Protein AF-Q4RCL3-F1 (afdb_monomer)

pLDDT: mean 93.89, std 3.21, range [79.0, 97.88]

Sequence (50 aa):
SKKLSVPASVVSRIMGRGGCNITAIQDVTGAHIDVDKQKDKNGERMITIR

Foldseek 3Di:
DDK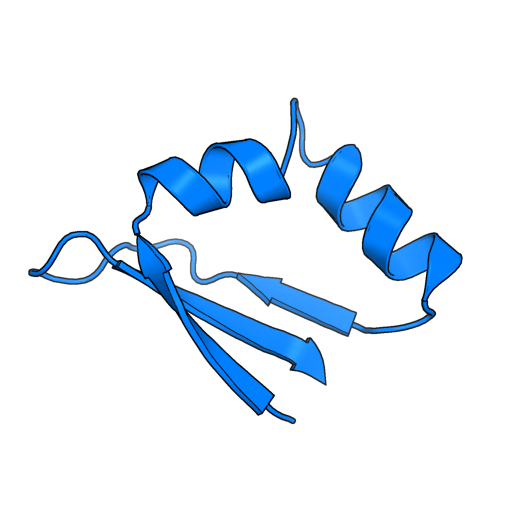DKDAPVVVCVCQDDVRPNVVVVCVVVVWDKDWDPDADPVRIIMIDID

Nearest PDB structures (foldseek):
  2p2r-assembly1_A  TM=9.304E-01  e=4.706E-04  Homo sapiens
  1wvn-assembly1_A  TM=8.988E-01  e=4.706E-04  Homo sapiens
  1zzi-assembly2_B  TM=9.171E-01  e=8.468E-04  Homo sapiens
  6y2c-assembly1_A  TM=8.518E-01  e=1.030E-03  Homo sapiens
  1khm-assembly1_A  TM=8.721E-01  e=1.253E-03  Homo sapiens

Structure (mmCIF, N/CA/C/O backbone):
data_AF-Q4RCL3-F1
#
_entry.id   AF-Q4RCL3-F1
#
loop_
_atom_site.group_PDB
_atom_site.id
_atom_site.type_symbol
_atom_site.label_atom_id
_atom_site.label_alt_id
_atom_site.label_comp_id
_atom_site.label_asym_id
_atom_site.label_entity_id
_atom_site.label_seq_id
_atom_site.pdbx_PDB_ins_code
_atom_site.Cartn_x
_atom_site.Cartn_y
_atom_site.Cartn_z
_atom_site.occupancy
_atom_site.B_iso_or_equiv
_atom_site.auth_seq_id
_atom_site.auth_comp_id
_atom_site.auth_asym_id
_ato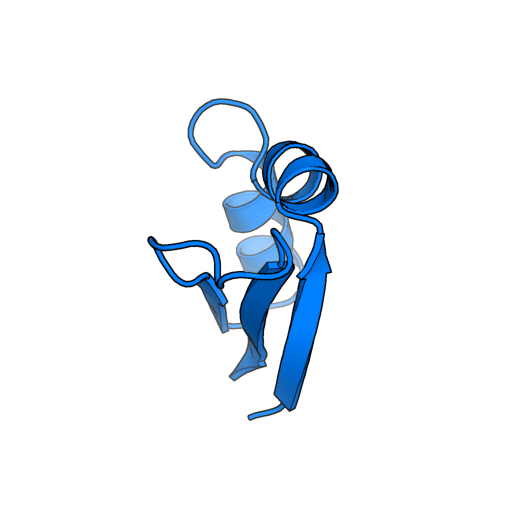m_site.auth_atom_id
_atom_site.pdbx_PDB_model_num
ATOM 1 N N . SER A 1 1 ? 6.342 -1.332 14.629 1.00 79.00 1 SER A N 1
ATOM 2 C CA . SER A 1 1 ? 6.178 -1.263 13.166 1.00 79.00 1 SER A CA 1
ATOM 3 C C . SER A 1 1 ? 6.867 -2.445 12.496 1.00 79.00 1 SER A C 1
ATOM 5 O O . SER A 1 1 ? 7.956 -2.835 12.907 1.00 79.00 1 SER A O 1
ATOM 7 N N . LYS A 1 2 ? 6.225 -3.043 11.489 1.00 94.44 2 LYS A N 1
ATOM 8 C CA . LYS A 1 2 ? 6.774 -4.119 10.646 1.00 94.44 2 LYS A CA 1
ATOM 9 C C . LYS A 1 2 ? 6.971 -3.607 9.222 1.00 94.44 2 LYS A C 1
ATOM 11 O O . LYS A 1 2 ? 6.151 -2.829 8.744 1.00 94.44 2 LYS A O 1
ATOM 16 N N . LYS A 1 3 ? 8.045 -4.043 8.560 1.00 94.19 3 LYS A N 1
ATOM 17 C CA . LYS A 1 3 ? 8.361 -3.692 7.170 1.00 94.19 3 LYS A CA 1
ATOM 18 C C . LYS A 1 3 ? 8.306 -4.931 6.287 1.00 94.19 3 LYS A C 1
ATOM 20 O O . LYS A 1 3 ? 8.758 -5.994 6.703 1.00 94.19 3 LYS A O 1
ATOM 25 N N . LEU A 1 4 ? 7.753 -4.777 5.092 1.00 94.00 4 LEU A N 1
ATOM 26 C CA . LEU A 1 4 ? 7.579 -5.834 4.103 1.00 94.00 4 LEU A CA 1
ATOM 27 C C . LEU A 1 4 ? 8.035 -5.302 2.746 1.00 94.00 4 LEU A C 1
ATOM 29 O O . LEU A 1 4 ? 7.524 -4.278 2.296 1.00 94.00 4 LEU A O 1
ATOM 33 N N . SER A 1 5 ? 8.969 -5.996 2.097 1.00 95.00 5 SER A N 1
ATOM 34 C CA . SER A 1 5 ? 9.298 -5.731 0.696 1.00 95.00 5 SER A CA 1
ATOM 35 C C . SER A 1 5 ? 8.412 -6.600 -0.182 1.00 95.00 5 SER A C 1
ATOM 37 O O . SER A 1 5 ? 8.310 -7.807 0.045 1.00 95.00 5 SER A O 1
ATOM 39 N N . VAL A 1 6 ? 7.722 -5.988 -1.139 1.00 94.19 6 VAL A N 1
ATOM 40 C CA . VAL A 1 6 ? 6.833 -6.698 -2.061 1.00 94.19 6 VAL A CA 1
ATOM 41 C C . VAL A 1 6 ? 7.005 -6.177 -3.485 1.00 94.19 6 VAL A C 1
ATOM 43 O O . VAL A 1 6 ? 7.240 -4.984 -3.676 1.00 94.19 6 VAL A O 1
ATOM 46 N N . PRO A 1 7 ? 6.820 -7.011 -4.518 1.00 95.31 7 PRO A N 1
ATOM 47 C CA . PRO A 1 7 ? 6.846 -6.546 -5.899 1.00 95.31 7 PRO A CA 1
ATOM 48 C C . PRO A 1 7 ? 5.829 -5.426 -6.155 1.00 95.31 7 PRO A C 1
ATOM 50 O O . PRO A 1 7 ? 4.681 -5.483 -5.704 1.00 95.31 7 PRO A O 1
ATOM 53 N N . ALA A 1 8 ? 6.209 -4.425 -6.953 1.00 92.44 8 ALA A N 1
ATOM 54 C CA . ALA A 1 8 ? 5.333 -3.299 -7.280 1.00 92.44 8 ALA A CA 1
ATOM 55 C C . ALA A 1 8 ? 4.012 -3.731 -7.952 1.00 92.44 8 ALA A C 1
ATOM 57 O O . ALA A 1 8 ? 2.989 -3.072 -7.773 1.00 92.44 8 ALA A O 1
ATOM 58 N N . SER A 1 9 ? 4.015 -4.849 -8.683 1.00 91.88 9 SER A N 1
ATOM 59 C CA . SER A 1 9 ? 2.815 -5.436 -9.295 1.00 91.88 9 SER A CA 1
ATOM 60 C C . SER A 1 9 ? 1.792 -5.916 -8.259 1.00 91.88 9 SER A C 1
ATOM 62 O O . SER A 1 9 ? 0.586 -5.765 -8.457 1.00 91.88 9 SER A O 1
ATOM 64 N N . VAL A 1 10 ? 2.260 -6.454 -7.131 1.00 93.75 10 VAL A N 1
ATOM 65 C CA . VAL A 1 10 ? 1.413 -6.917 -6.023 1.00 93.75 10 VAL A CA 1
ATOM 66 C C . VAL A 1 10 ? 0.815 -5.724 -5.282 1.00 93.75 10 VAL A C 1
ATOM 68 O O . VAL A 1 10 ? -0.366 -5.739 -4.934 1.00 93.75 10 VAL A O 1
ATOM 71 N N . VAL A 1 11 ? 1.588 -4.646 -5.120 1.00 94.06 11 VAL A N 1
ATOM 72 C CA . VAL A 1 11 ? 1.133 -3.408 -4.465 1.00 94.06 11 VAL A CA 1
ATOM 73 C C . VAL A 1 11 ? -0.084 -2.822 -5.169 1.00 94.06 11 VAL A C 1
ATOM 75 O O . VAL A 1 11 ? -1.029 -2.418 -4.501 1.00 94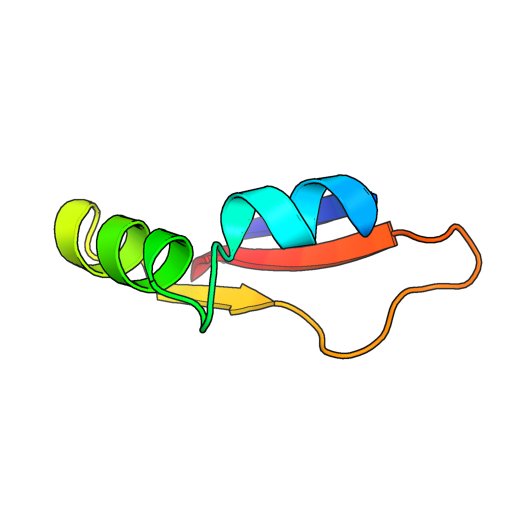.06 11 VAL A O 1
ATOM 78 N N . SER A 1 12 ? -0.122 -2.827 -6.504 1.00 92.31 12 SER A N 1
ATOM 79 C CA . SER A 1 12 ? -1.290 -2.347 -7.256 1.00 92.31 12 SER A CA 1
ATOM 80 C C . SER A 1 12 ? -2.578 -3.098 -6.898 1.00 92.31 12 SER A C 1
ATOM 82 O O . SER A 1 12 ? -3.646 -2.491 -6.837 1.00 92.31 12 SER A O 1
ATOM 84 N N . ARG A 1 13 ? -2.484 -4.405 -6.616 1.00 94.44 13 ARG A N 1
ATOM 85 C CA . ARG A 1 13 ? -3.623 -5.219 -6.173 1.00 94.44 13 ARG A CA 1
ATOM 86 C C . ARG A 1 13 ? -4.003 -4.931 -4.722 1.00 94.44 13 ARG A C 1
ATOM 88 O O . ARG A 1 13 ? -5.190 -4.847 -4.432 1.00 94.44 13 ARG A O 1
ATOM 95 N N . ILE A 1 14 ? -3.018 -4.744 -3.842 1.00 93.94 14 ILE A N 1
ATOM 96 C CA . ILE A 1 14 ? -3.250 -4.380 -2.434 1.00 93.94 14 ILE A CA 1
ATOM 97 C C . ILE A 1 14 ? -3.930 -3.011 -2.334 1.00 93.94 14 ILE A C 1
ATOM 99 O O . ILE A 1 14 ? -4.882 -2.861 -1.577 1.00 93.94 14 ILE A O 1
ATOM 103 N N . MET A 1 15 ? -3.482 -2.029 -3.117 1.00 94.19 15 MET A N 1
ATOM 104 C CA . MET A 1 15 ? -4.059 -0.684 -3.125 1.00 94.19 15 MET A CA 1
ATOM 105 C C . MET A 1 15 ? -5.508 -0.686 -3.623 1.00 94.19 15 MET A C 1
ATOM 107 O O . MET A 1 15 ? -6.365 -0.016 -3.050 1.00 94.19 15 MET A O 1
ATOM 111 N N . GLY A 1 16 ? -5.804 -1.446 -4.681 1.00 94.75 16 GLY A N 1
ATOM 112 C CA . GLY A 1 16 ? -7.085 -1.348 -5.377 1.00 94.75 16 GLY A CA 1
ATOM 113 C C . GLY A 1 16 ? -7.238 -0.018 -6.129 1.00 94.75 16 GLY A C 1
ATOM 114 O O . GLY A 1 16 ? -6.377 0.866 -6.090 1.00 94.75 16 GLY A O 1
ATOM 115 N N . ARG A 1 17 ? -8.345 0.138 -6.863 1.00 95.38 17 ARG A N 1
ATOM 116 C CA . ARG A 1 17 ? -8.604 1.359 -7.641 1.00 95.38 17 ARG A CA 1
ATOM 117 C C . ARG A 1 17 ? -8.769 2.549 -6.692 1.00 95.38 17 ARG A C 1
ATOM 119 O O . ARG A 1 17 ? -9.637 2.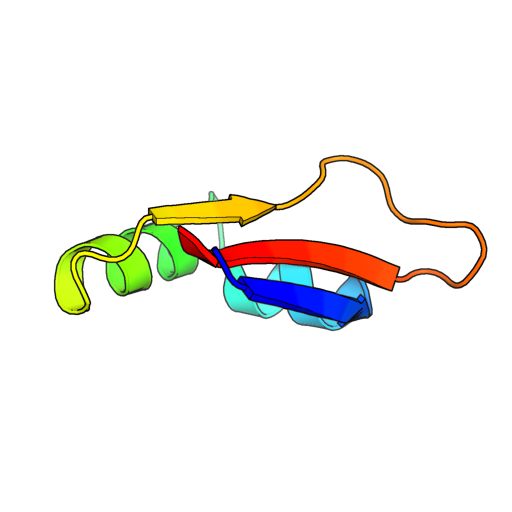530 -5.830 1.00 95.38 17 ARG A O 1
ATOM 126 N N . GLY A 1 18 ? -7.938 3.577 -6.859 1.00 94.06 18 GLY A N 1
ATOM 127 C CA . GLY A 1 18 ? -7.987 4.776 -6.016 1.00 94.06 18 GLY A CA 1
ATOM 128 C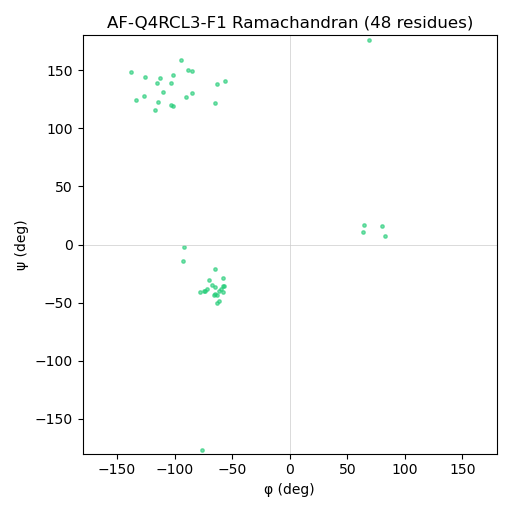 C . GLY A 1 18 ? -7.642 4.533 -4.541 1.00 94.06 18 GLY A C 1
ATOM 129 O O . GLY A 1 18 ? -7.979 5.368 -3.715 1.00 94.06 18 GLY A O 1
ATOM 130 N N . GLY A 1 19 ? -7.007 3.406 -4.197 1.00 94.69 19 GLY A N 1
ATOM 131 C CA . GLY A 1 19 ? -6.686 3.077 -2.804 1.00 94.69 19 GLY A CA 1
ATOM 132 C C . GLY A 1 19 ? -7.835 2.440 -2.011 1.00 94.69 19 GLY A C 1
ATOM 133 O O . GLY A 1 19 ? -7.687 2.227 -0.813 1.00 94.69 19 GLY A O 1
ATOM 134 N N . CYS A 1 20 ? -8.967 2.101 -2.645 1.00 97.38 20 CYS A N 1
ATOM 135 C CA . CYS A 1 20 ? -10.145 1.603 -1.926 1.00 97.38 20 CYS A CA 1
ATOM 136 C C . CYS A 1 20 ? -9.876 0.351 -1.076 1.00 97.38 20 CYS A C 1
ATOM 138 O O . CYS A 1 20 ? -10.429 0.214 0.012 1.00 97.38 20 CYS A 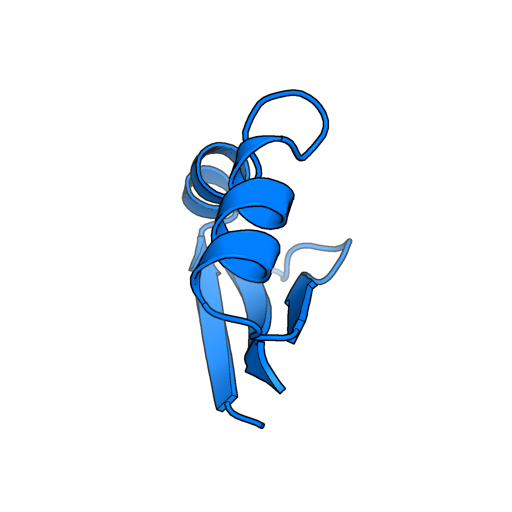O 1
ATOM 140 N N . ASN A 1 21 ? -9.013 -0.552 -1.549 1.00 97.25 21 ASN A N 1
ATOM 141 C CA . ASN A 1 21 ? -8.760 -1.813 -0.867 1.00 97.25 21 ASN A CA 1
ATOM 142 C C . ASN A 1 21 ? -7.823 -1.624 0.331 1.00 97.25 21 ASN A C 1
ATOM 144 O O . ASN A 1 21 ? -8.082 -2.180 1.392 1.00 97.25 21 ASN A O 1
ATOM 148 N N . ILE A 1 22 ? -6.778 -0.796 0.207 1.00 96.06 22 ILE A N 1
ATOM 149 C CA . ILE A 1 22 ? -5.900 -0.503 1.348 1.00 96.06 22 ILE A CA 1
ATOM 150 C C . ILE A 1 22 ? -6.630 0.292 2.436 1.00 96.06 22 ILE A C 1
ATOM 152 O O . ILE A 1 22 ? -6.389 0.050 3.613 1.00 96.06 22 ILE A O 1
ATOM 156 N N . THR A 1 23 ? -7.547 1.193 2.067 1.00 96.75 23 THR A N 1
ATOM 157 C CA . THR A 1 23 ? -8.407 1.892 3.033 1.00 96.75 23 THR A CA 1
ATOM 158 C C . THR A 1 23 ? -9.302 0.903 3.771 1.00 96.75 23 THR A C 1
ATOM 160 O O . THR A 1 23 ? -9.259 0.865 4.992 1.00 96.75 23 THR A O 1
ATOM 163 N N . ALA A 1 24 ? -10.004 0.018 3.054 1.00 97.62 24 ALA A N 1
ATOM 164 C CA . ALA A 1 24 ? -10.851 -0.994 3.684 1.00 97.62 24 ALA A CA 1
ATOM 165 C C . ALA A 1 24 ? -10.069 -1.936 4.618 1.00 97.62 24 ALA A C 1
ATOM 167 O O . ALA A 1 24 ? -10.560 -2.289 5.686 1.00 97.62 24 ALA A O 1
ATOM 168 N N . ILE A 1 25 ? -8.842 -2.330 4.248 1.00 95.94 25 ILE A N 1
ATOM 169 C CA . ILE A 1 25 ? -7.976 -3.132 5.125 1.00 95.94 25 ILE A CA 1
ATOM 170 C C . ILE A 1 25 ? -7.668 -2.359 6.411 1.00 95.94 25 ILE A C 1
ATOM 172 O O . ILE A 1 25 ? -7.837 -2.913 7.492 1.00 95.94 25 ILE A O 1
ATOM 176 N N . GLN A 1 26 ? -7.256 -1.093 6.307 1.00 96.81 26 GLN A N 1
ATOM 177 C CA . GLN A 1 26 ? -6.969 -0.259 7.478 1.00 96.81 26 GLN A CA 1
ATOM 178 C C . GLN A 1 26 ? -8.211 -0.054 8.357 1.00 96.81 26 GLN A C 1
ATOM 180 O O . GLN A 1 26 ? -8.097 -0.152 9.575 1.00 96.81 26 GLN A O 1
ATOM 185 N N . ASP A 1 27 ? -9.390 0.143 7.760 1.00 97.69 27 ASP A N 1
ATOM 186 C CA . ASP A 1 27 ? -10.656 0.315 8.483 1.00 97.69 27 ASP A CA 1
ATOM 187 C C . ASP A 1 27 ? -11.064 -0.959 9.239 1.00 97.69 27 ASP A C 1
ATOM 189 O O . ASP A 1 27 ? -11.474 -0.897 10.397 1.00 97.69 27 ASP A O 1
ATOM 193 N N . VAL A 1 28 ? -10.929 -2.131 8.607 1.00 97.88 28 VAL A N 1
ATOM 194 C CA . VAL A 1 28 ? -11.310 -3.421 9.205 1.00 97.88 28 VAL A CA 1
ATOM 195 C C . VAL A 1 28 ? -10.316 -3.865 10.275 1.00 97.88 28 VAL A C 1
ATOM 197 O O . VAL A 1 28 ? -10.722 -4.419 11.296 1.00 97.88 28 VAL A O 1
ATOM 200 N N . THR A 1 29 ? -9.014 -3.663 10.055 1.00 96.38 29 THR A N 1
ATOM 201 C CA . THR A 1 29 ? -7.984 -4.140 10.990 1.00 96.38 29 THR A CA 1
ATOM 202 C C 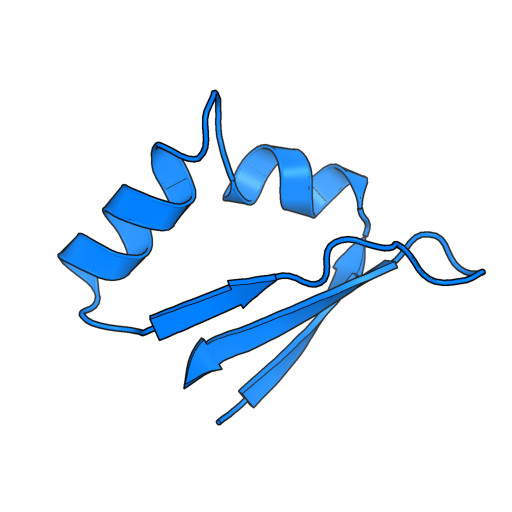. THR A 1 29 ? -7.576 -3.096 12.025 1.00 96.38 29 THR A C 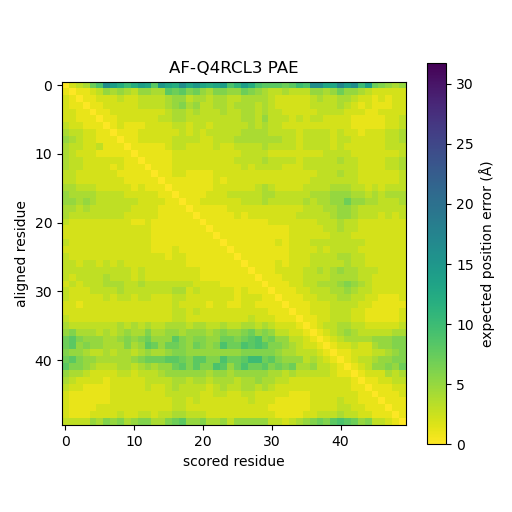1
ATOM 204 O O . THR A 1 29 ? -6.862 -3.440 12.965 1.00 96.38 29 THR A O 1
ATOM 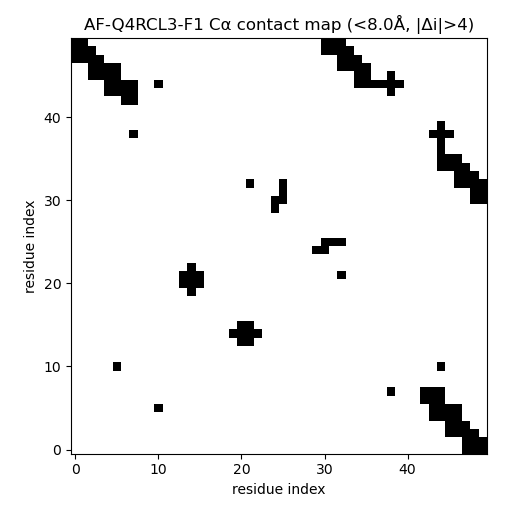207 N N . GLY A 1 30 ? -7.940 -1.825 11.835 1.00 96.06 30 GLY A N 1
ATOM 208 C CA . GLY A 1 30 ? -7.450 -0.693 12.630 1.00 96.06 30 GLY A CA 1
ATOM 209 C C . GLY A 1 30 ? -5.942 -0.445 12.496 1.00 96.06 30 GLY A C 1
ATOM 210 O O . GLY A 1 30 ? -5.365 0.302 13.284 1.00 96.06 30 GLY A O 1
ATOM 211 N N . ALA A 1 31 ? -5.283 -1.097 11.534 1.00 95.56 31 ALA A N 1
ATOM 212 C CA . ALA A 1 31 ? -3.843 -0.975 11.341 1.00 95.56 31 ALA A CA 1
ATOM 213 C C . ALA A 1 31 ? -3.542 0.245 10.477 1.00 95.56 31 ALA A C 1
ATOM 215 O O . ALA A 1 31 ? -4.313 0.572 9.579 1.00 95.56 31 ALA A O 1
ATOM 216 N N . HIS A 1 32 ? -2.389 0.872 10.688 1.00 95.62 32 HIS A N 1
ATOM 217 C CA . HIS A 1 32 ? -1.943 1.957 9.826 1.00 95.62 32 HIS A CA 1
ATOM 218 C C . HIS A 1 32 ? -0.894 1.443 8.841 1.00 95.62 32 HIS A C 1
ATOM 220 O O . HIS A 1 32 ? 0.155 0.934 9.248 1.00 95.62 32 HIS A O 1
ATOM 226 N N . ILE A 1 33 ? -1.188 1.550 7.545 1.00 95.44 33 ILE A N 1
ATOM 227 C CA . ILE A 1 33 ? -0.370 0.977 6.474 1.00 95.44 33 ILE A CA 1
ATOM 228 C C . ILE A 1 33 ? 0.166 2.102 5.591 1.00 95.44 33 ILE A C 1
ATOM 230 O O . ILE A 1 33 ? -0.586 2.768 4.885 1.00 95.44 33 ILE A O 1
ATOM 234 N N . ASP A 1 34 ? 1.486 2.251 5.581 1.00 94.69 34 ASP A N 1
ATOM 235 C CA . ASP A 1 34 ? 2.217 3.152 4.696 1.00 94.69 34 ASP A CA 1
ATOM 236 C C . ASP A 1 34 ? 2.869 2.369 3.556 1.00 94.69 34 ASP A C 1
ATOM 238 O O . ASP A 1 34 ? 3.456 1.305 3.765 1.00 94.69 34 ASP A O 1
ATOM 242 N N . VAL A 1 35 ? 2.812 2.918 2.344 1.00 93.31 35 VAL A N 1
ATOM 243 C CA . VAL A 1 35 ? 3.443 2.331 1.157 1.00 93.31 35 VAL A CA 1
ATOM 244 C C . VAL A 1 35 ? 4.336 3.365 0.493 1.00 93.31 35 VAL A C 1
ATOM 246 O O . VAL A 1 35 ? 3.885 4.461 0.150 1.00 93.31 35 VAL A O 1
ATOM 249 N N . ASP A 1 36 ? 5.590 2.997 0.247 1.00 92.38 36 ASP A N 1
ATOM 250 C CA . ASP A 1 36 ? 6.532 3.891 -0.414 1.00 92.38 36 ASP A CA 1
ATOM 251 C C . ASP A 1 36 ? 6.084 4.223 -1.842 1.00 92.38 36 ASP A C 1
ATOM 253 O O . ASP A 1 36 ? 5.632 3.372 -2.620 1.00 92.38 36 ASP A O 1
ATOM 257 N N . LYS A 1 37 ? 6.226 5.502 -2.210 1.00 86.81 37 LYS A N 1
ATOM 258 C CA . LYS A 1 37 ? 5.824 6.019 -3.529 1.00 86.81 37 LYS A CA 1
ATOM 259 C C . LYS A 1 37 ? 6.727 5.522 -4.654 1.00 86.81 37 LYS A C 1
ATOM 261 O O . LYS A 1 37 ? 6.247 5.363 -5.781 1.00 86.81 37 LYS A O 1
ATOM 266 N N . GLN A 1 38 ? 7.997 5.268 -4.356 1.00 88.50 38 GLN A N 1
ATOM 267 C CA . GLN A 1 38 ? 8.990 4.807 -5.318 1.00 88.50 38 GLN A CA 1
ATOM 268 C C . GLN A 1 38 ? 9.214 3.301 -5.183 1.00 88.50 38 GLN A C 1
ATOM 270 O O . GLN A 1 38 ? 9.130 2.745 -4.092 1.00 88.50 38 GLN A O 1
ATOM 275 N N . LYS A 1 39 ? 9.475 2.654 -6.321 1.00 90.38 39 LYS A N 1
ATOM 276 C CA . LYS A 1 39 ? 9.998 1.288 -6.354 1.00 90.38 39 LYS A CA 1
ATOM 277 C C . LYS A 1 39 ? 11.521 1.336 -6.298 1.00 90.38 39 LYS A C 1
ATOM 279 O O . LYS A 1 39 ? 12.114 2.292 -6.800 1.00 90.38 39 LYS A O 1
ATOM 284 N N . ASP A 1 40 ? 12.135 0.316 -5.724 1.00 89.62 40 ASP A N 1
ATOM 285 C CA . ASP A 1 40 ? 13.584 0.168 -5.737 1.00 89.62 40 ASP A CA 1
ATOM 286 C C . ASP A 1 40 ? 14.102 -0.327 -7.106 1.00 89.62 40 ASP A C 1
ATOM 288 O O . ASP A 1 40 ? 13.346 -0.499 -8.072 1.00 89.62 40 ASP A O 1
ATOM 292 N N . LYS A 1 41 ? 15.420 -0.553 -7.197 1.00 89.88 41 LYS A N 1
ATOM 293 C CA . LYS A 1 41 ? 16.078 -1.057 -8.417 1.00 89.88 41 LYS A CA 1
ATOM 294 C C . LYS A 1 41 ? 15.643 -2.477 -8.794 1.00 89.88 41 LYS A C 1
ATOM 296 O O . LYS A 1 41 ? 15.765 -2.844 -9.959 1.00 89.88 41 LYS A O 1
ATOM 301 N N . ASN A 1 42 ? 15.113 -3.237 -7.840 1.00 90.69 42 ASN A N 1
ATOM 302 C CA . ASN A 1 42 ? 14.648 -4.608 -8.021 1.00 90.69 42 ASN A CA 1
ATOM 303 C C . ASN A 1 42 ? 13.154 -4.662 -8.389 1.00 90.69 42 ASN A C 1
ATOM 305 O O . ASN A 1 42 ? 12.615 -5.733 -8.656 1.00 90.69 42 ASN A O 1
ATOM 309 N N . GLY A 1 43 ? 12.479 -3.508 -8.447 1.00 91.31 43 GLY A N 1
ATOM 310 C CA . GLY A 1 43 ? 11.053 -3.424 -8.745 1.00 91.31 43 GLY A CA 1
ATOM 311 C C . GLY A 1 43 ? 10.158 -3.725 -7.544 1.00 91.31 43 GLY A C 1
ATOM 312 O O . GLY A 1 43 ? 8.957 -3.947 -7.728 1.00 91.31 43 GLY A O 1
ATOM 313 N N . GLU A 1 44 ? 10.706 -3.698 -6.333 1.00 94.56 44 GLU A N 1
ATOM 314 C CA . GLU A 1 44 ? 9.971 -3.876 -5.088 1.00 94.56 44 GLU A CA 1
ATOM 315 C C . GLU A 1 44 ? 9.559 -2.532 -4.482 1.00 94.56 44 GLU A C 1
ATOM 317 O O . GLU A 1 44 ? 10.103 -1.472 -4.800 1.00 94.56 44 GLU A O 1
ATOM 322 N N . ARG A 1 45 ? 8.549 -2.562 -3.617 1.00 95.00 45 ARG A N 1
ATOM 323 C CA . ARG A 1 45 ? 8.121 -1.443 -2.782 1.00 95.00 45 ARG A CA 1
ATOM 324 C C . ARG A 1 45 ? 8.103 -1.882 -1.334 1.00 95.00 45 ARG A C 1
ATOM 326 O O . ARG A 1 45 ? 7.694 -2.999 -1.018 1.00 95.00 45 ARG A O 1
ATOM 333 N N . MET A 1 46 ? 8.475 -0.955 -0.464 1.00 94.88 46 MET A N 1
ATOM 334 C CA . MET A 1 46 ? 8.387 -1.150 0.970 1.00 94.88 46 MET A CA 1
ATOM 335 C C . MET A 1 46 ? 6.981 -0.807 1.461 1.00 94.88 46 MET A C 1
ATOM 337 O O . MET A 1 46 ? 6.444 0.262 1.163 1.00 94.88 46 MET A O 1
ATOM 341 N N . ILE A 1 47 ? 6.402 -1.715 2.236 1.00 95.25 47 ILE A N 1
ATOM 342 C CA . ILE A 1 47 ? 5.175 -1.506 3.000 1.00 95.25 47 ILE A CA 1
ATOM 343 C C . ILE A 1 47 ? 5.550 -1.481 4.478 1.00 95.25 47 ILE A C 1
ATOM 345 O O . ILE A 1 47 ? 6.249 -2.371 4.964 1.00 95.25 47 ILE A O 1
ATOM 349 N N . THR A 1 48 ? 5.074 -0.473 5.200 1.00 96.00 48 THR A N 1
ATOM 350 C CA . THR A 1 48 ? 5.237 -0.348 6.648 1.00 96.00 48 THR A CA 1
ATOM 351 C C . THR A 1 48 ? 3.877 -0.448 7.321 1.00 96.00 48 THR A C 1
ATOM 353 O O . THR A 1 48 ? 2.992 0.350 7.045 1.00 96.00 48 THR A O 1
ATOM 356 N N . ILE A 1 49 ? 3.727 -1.399 8.237 1.00 95.50 49 ILE A N 1
ATOM 357 C CA . ILE A 1 49 ? 2.543 -1.536 9.091 1.00 95.50 49 ILE A CA 1
ATOM 358 C C . ILE A 1 49 ? 2.926 -1.006 10.475 1.00 95.50 49 ILE A C 1
ATOM 360 O O . ILE A 1 49 ? 3.905 -1.493 11.063 1.00 95.50 49 ILE A O 1
ATOM 364 N N . ARG A 1 50 ? 2.230 0.022 10.967 1.00 91.19 50 ARG A N 1
ATOM 365 C CA . ARG A 1 50 ? 2.457 0.595 12.301 1.00 91.19 50 ARG A CA 1
ATOM 366 C C . ARG A 1 50 ? 1.586 -0.074 13.347 1.00 91.19 50 ARG A C 1
ATOM 368 O O . ARG A 1 50 ? 0.385 -0.272 13.071 1.00 91.19 50 ARG A O 1
#

Solvent-accessible surface area (backbone atoms only — not comparable to full-atom values): 2872 Å² total; per-residue (Å²): 113,50,78,45,82,41,50,48,76,56,49,55,64,51,27,34,79,94,38,54,44,43,49,50,51,26,68,74,69,70,42,48,77,48,69,55,94,61,62,53,98,86,45,29,25,50,35,37,40,88

Mean predicted aligned error: 2.8 Å

Organism: Tetraodon nigroviridis (NCBI:txid99883)

InterPro domains:
  IPR004088 K Homology domain, type 1 [PF00013] (2-50)
  IPR036612 K Homology domain, type 1 superfamily [G3DSA:3.30.1370.10] (1-50)
  IPR036612 K Homology domain, type 1 superfamily [SSF54791] (3-50)
  IPR051631 Ankyrin repeat and KH/SAM domain-containing protein [PTHR23206] (1-50)

Radius of gyration: 10.68 Å; Cα contacts (8 Å, |Δi|>4): 68; chains: 1; bounding box: 27×13×22 Å

Secondary structure (DSSP, 8-state):
-EEEEEEHHHHHHHH-GGGHHHHHHHHHH---EEE-SS--TTSEEEEEE-